Protein AF-A0A920PS55-F1 (afdb_monomer_lite)

Structure (mmCIF, N/CA/C/O backbone):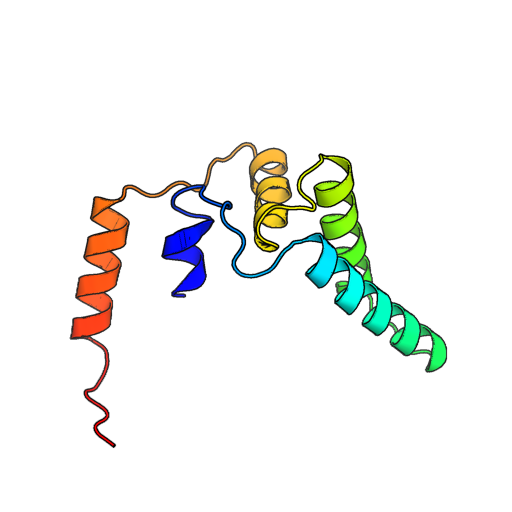
data_AF-A0A920PS55-F1
#
_entry.id   AF-A0A920PS55-F1
#
loop_
_atom_site.group_PDB
_atom_site.id
_atom_site.type_symbol
_atom_site.label_atom_id
_atom_site.label_alt_id
_atom_site.label_comp_id
_atom_site.label_asym_id
_atom_site.label_entity_id
_atom_site.label_seq_id
_atom_site.pdbx_PDB_ins_code
_atom_site.Cartn_x
_atom_site.Cartn_y
_atom_site.Cartn_z
_atom_site.occupancy
_atom_site.B_iso_or_equiv
_atom_site.auth_seq_id
_atom_site.auth_comp_id
_atom_site.auth_asym_id
_atom_site.auth_atom_id
_atom_site.pdbx_PDB_model_num
ATOM 1 N N . MET A 1 1 ? 3.412 -9.766 13.603 1.00 50.94 1 MET A N 1
ATOM 2 C CA . MET A 1 1 ? 2.302 -10.069 14.545 1.00 50.94 1 MET A CA 1
ATOM 3 C C . MET A 1 1 ? 1.841 -8.862 15.373 1.00 50.94 1 MET A C 1
ATOM 5 O O . MET A 1 1 ? 0.644 -8.654 15.451 1.00 50.94 1 MET A O 1
ATOM 9 N N . LYS A 1 2 ? 2.741 -8.063 15.981 1.00 59.03 2 LYS A N 1
ATOM 10 C CA . LYS A 1 2 ? 2.378 -6.909 16.844 1.00 59.03 2 LYS A CA 1
ATOM 11 C C . LYS A 1 2 ? 1.578 -5.814 16.115 1.00 59.03 2 LYS A C 1
ATOM 13 O O . LYS A 1 2 ? 0.661 -5.240 16.675 1.00 59.03 2 LYS A O 1
ATOM 18 N N . VAL A 1 3 ? 1.904 -5.613 14.846 1.00 62.94 3 VAL A N 1
ATOM 19 C CA . VAL A 1 3 ? 1.287 -4.637 13.942 1.00 62.94 3 VAL A CA 1
ATOM 20 C C . VAL A 1 3 ? -0.195 -4.922 13.648 1.00 62.94 3 VAL A C 1
ATOM 22 O O . VAL A 1 3 ? -1.022 -4.025 13.754 1.00 62.94 3 VAL A O 1
ATOM 25 N N . TRP A 1 4 ? -0.550 -6.173 13.341 1.00 61.81 4 TRP A N 1
ATOM 26 C CA . TRP A 1 4 ? -1.914 -6.565 12.952 1.00 61.81 4 TRP A CA 1
ATOM 27 C C . TRP A 1 4 ? -2.940 -6.354 14.072 1.00 61.81 4 TRP A C 1
ATOM 29 O O . TRP A 1 4 ? -4.048 -5.892 13.827 1.00 61.81 4 TRP A O 1
ATOM 39 N N . LEU A 1 5 ? -2.538 -6.651 15.311 1.00 67.44 5 LEU A N 1
ATOM 40 C CA . LEU A 1 5 ? -3.358 -6.484 16.517 1.00 67.44 5 LEU A CA 1
ATOM 41 C C . LEU A 1 5 ? -3.633 -5.020 16.868 1.00 67.44 5 LEU A C 1
ATOM 43 O O . LEU A 1 5 ? -4.601 -4.751 17.569 1.00 67.44 5 LEU A O 1
ATOM 47 N N . ASN A 1 6 ? -2.804 -4.093 16.387 1.00 71.81 6 ASN A N 1
ATOM 48 C CA . ASN A 1 6 ? -2.932 -2.670 16.692 1.00 71.81 6 ASN A CA 1
ATOM 49 C C . ASN A 1 6 ? -3.549 -1.853 15.549 1.00 71.81 6 ASN A C 1
ATOM 51 O O . ASN A 1 6 ? -3.985 -0.737 15.807 1.00 71.81 6 ASN A O 1
ATOM 55 N N . THR A 1 7 ? -3.590 -2.391 14.324 1.00 71.31 7 THR A N 1
ATOM 56 C CA . THR A 1 7 ? -4.058 -1.662 13.132 1.00 71.31 7 THR A CA 1
ATOM 57 C C . THR A 1 7 ? -5.266 -2.329 12.482 1.00 71.31 7 THR A C 1
ATOM 59 O O . THR A 1 7 ? -6.393 -1.939 12.769 1.00 71.31 7 THR A O 1
ATOM 62 N N . CYS A 1 8 ? -5.062 -3.372 11.672 1.00 72.81 8 CYS A N 1
ATOM 63 C CA . CYS A 1 8 ? -6.115 -3.981 10.853 1.00 72.81 8 CYS A CA 1
ATOM 64 C C . CYS A 1 8 ? -7.279 -4.553 11.679 1.00 72.81 8 CYS A C 1
ATOM 66 O O . CYS A 1 8 ? -8.435 -4.257 11.393 1.00 72.81 8 CYS A O 1
ATOM 68 N N . TYR A 1 9 ? -6.988 -5.315 12.740 1.00 78.00 9 TYR A N 1
ATOM 69 C CA . TYR A 1 9 ? -8.032 -5.912 13.581 1.00 78.00 9 TYR A CA 1
ATOM 70 C C . TYR A 1 9 ? -8.889 -4.891 14.345 1.00 78.00 9 TYR A C 1
ATOM 72 O O . TYR A 1 9 ? -10.106 -5.063 14.376 1.00 78.00 9 TYR A O 1
ATOM 80 N N . PRO A 1 10 ? -8.313 -3.835 14.948 1.00 80.44 10 PRO A N 1
ATOM 81 C CA . PRO A 1 10 ? -9.113 -2.754 15.519 1.00 80.44 10 PRO A CA 1
ATOM 82 C C . PRO A 1 10 ? -9.610 -1.731 14.480 1.00 80.44 10 PRO A C 1
ATOM 84 O O . PRO A 1 10 ? -10.301 -0.794 14.868 1.00 80.44 10 PRO A O 1
ATOM 87 N N . GLY A 1 11 ? -9.248 -1.854 13.195 1.00 79.38 11 GLY A N 1
ATOM 88 C CA . GLY A 1 11 ? -9.600 -0.897 12.137 1.00 79.38 11 GLY A CA 1
ATOM 89 C C . GLY A 1 11 ? -8.983 0.500 12.306 1.00 79.38 11 GLY A C 1
ATOM 90 O O . GLY A 1 11 ? -9.508 1.476 11.772 1.00 79.38 11 GLY A O 1
ATOM 91 N N . LYS A 1 12 ? -7.894 0.628 13.076 1.00 82.94 12 LYS A N 1
ATOM 92 C CA . LYS A 1 12 ? -7.261 1.916 13.407 1.00 82.94 12 LYS A CA 1
ATOM 93 C C . LYS A 1 12 ? -6.019 2.129 12.546 1.00 82.94 12 LYS A C 1
ATOM 95 O O . LYS A 1 12 ? -5.029 1.421 12.697 1.00 82.94 12 LYS A O 1
ATOM 100 N N . PHE A 1 13 ? -6.068 3.123 11.663 1.00 83.44 13 PHE A N 1
ATOM 101 C CA . PHE A 1 13 ? -4.953 3.486 10.774 1.00 83.44 13 PHE A CA 1
ATOM 102 C C . PHE A 1 13 ? -4.394 4.889 11.047 1.00 83.44 13 PHE A C 1
ATOM 104 O O . PHE A 1 13 ? -3.499 5.337 10.333 1.00 83.44 13 PHE A O 1
ATOM 111 N N . ASP A 1 14 ? -4.917 5.550 12.082 1.00 83.06 14 ASP A N 1
ATOM 112 C CA . ASP A 1 14 ? -4.521 6.875 12.540 1.00 83.06 14 ASP A CA 1
ATOM 113 C C . ASP A 1 14 ? -4.237 6.833 14.05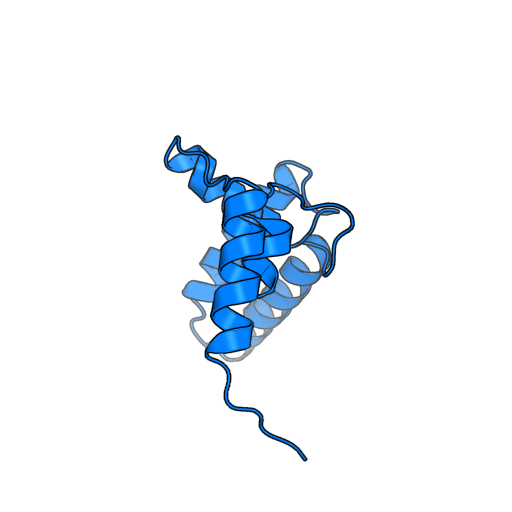7 1.00 83.06 14 ASP A C 1
ATOM 115 O O . ASP A 1 14 ? -5.043 6.267 14.808 1.00 83.06 14 ASP A O 1
ATOM 119 N N . PRO A 1 15 ? -3.127 7.428 14.538 1.00 83.44 15 PRO A N 1
ATOM 120 C CA . PRO A 1 15 ? -2.037 8.013 13.752 1.00 83.44 15 PRO A CA 1
ATOM 121 C C . PRO A 1 15 ? -1.235 6.941 12.980 1.00 83.44 15 PRO A C 1
ATOM 123 O O . PRO A 1 15 ? -1.180 5.790 13.419 1.00 83.44 15 PRO A O 1
ATOM 126 N N . PRO A 1 16 ? -0.603 7.293 11.847 1.00 85.69 16 PRO A N 1
ATOM 127 C CA . PRO A 1 16 ? 0.222 6.357 11.091 1.00 85.69 16 PRO A CA 1
ATOM 128 C C . PRO A 1 16 ? 1.533 6.041 11.824 1.00 85.69 16 PRO A C 1
ATOM 130 O O . PRO A 1 16 ? 2.257 6.958 12.211 1.00 85.69 16 PRO A O 1
ATOM 133 N N . ASP A 1 17 ? 1.899 4.757 11.929 1.00 85.12 17 ASP A N 1
ATOM 134 C CA . ASP A 1 17 ? 3.280 4.383 12.280 1.00 85.12 17 ASP A CA 1
ATOM 135 C C . ASP A 1 17 ? 4.201 4.650 11.082 1.00 85.12 17 ASP A C 1
ATOM 137 O O . ASP A 1 17 ? 5.347 5.074 11.228 1.00 85.12 17 ASP A O 1
ATOM 141 N N . PHE A 1 18 ? 3.692 4.373 9.877 1.00 87.75 18 PHE A N 1
ATOM 142 C CA . PHE A 1 18 ? 4.373 4.645 8.619 1.00 87.75 18 PHE A CA 1
ATOM 143 C C . PHE A 1 18 ? 3.356 5.009 7.540 1.00 87.75 18 PHE A C 1
ATOM 145 O O . PHE A 1 18 ? 2.526 4.179 7.167 1.00 87.75 18 PHE A O 1
ATOM 152 N N . ALA A 1 19 ? 3.403 6.247 7.047 1.00 93.50 19 ALA A N 1
ATOM 153 C CA . ALA A 1 19 ? 2.413 6.759 6.102 1.00 93.50 19 ALA A CA 1
ATOM 154 C C . ALA A 1 19 ? 2.448 6.007 4.761 1.00 93.50 19 ALA A C 1
ATOM 156 O O . ALA A 1 19 ? 3.520 5.728 4.216 1.00 93.50 19 ALA A O 1
ATOM 157 N N . LEU A 1 20 ? 1.273 5.740 4.186 1.00 93.25 20 LEU A N 1
ATOM 158 C CA . LEU A 1 20 ? 1.147 5.053 2.898 1.00 93.25 20 LEU A CA 1
ATOM 159 C C . LEU A 1 20 ? 1.890 5.781 1.766 1.00 93.25 20 LEU A C 1
ATOM 161 O O . LEU A 1 20 ? 2.518 5.130 0.933 1.00 93.25 20 LEU A O 1
ATOM 165 N N . ASN A 1 21 ? 1.885 7.116 1.760 1.00 94.69 21 ASN A N 1
ATOM 166 C CA . ASN A 1 21 ? 2.635 7.907 0.779 1.00 94.69 21 ASN A CA 1
ATOM 167 C C . ASN A 1 21 ? 4.145 7.620 0.805 1.00 94.69 21 ASN A C 1
ATOM 169 O O . ASN A 1 21 ? 4.776 7.564 -0.251 1.00 94.69 21 ASN A O 1
ATOM 173 N N . LEU A 1 22 ? 4.722 7.419 1.996 1.00 94.75 22 LEU A N 1
ATOM 174 C CA . LEU A 1 22 ? 6.139 7.078 2.143 1.00 94.75 22 LEU A CA 1
ATOM 175 C C . LEU A 1 22 ? 6.400 5.653 1.652 1.00 94.75 22 LEU A C 1
ATOM 177 O O . LEU A 1 22 ? 7.302 5.440 0.849 1.00 94.75 22 LEU A O 1
ATOM 181 N N . ALA A 1 23 ? 5.545 4.701 2.034 1.00 93.81 23 ALA A N 1
ATOM 182 C CA . ALA A 1 23 ? 5.654 3.323 1.562 1.00 93.81 23 ALA A CA 1
ATOM 183 C C . ALA A 1 23 ? 5.577 3.217 0.031 1.00 93.81 23 ALA A C 1
ATOM 185 O O . ALA A 1 23 ? 6.410 2.555 -0.585 1.00 93.81 23 ALA A O 1
ATOM 186 N N . ARG A 1 24 ? 4.619 3.913 -0.598 1.00 96.06 24 ARG A N 1
ATOM 187 C CA . ARG A 1 24 ? 4.484 3.941 -2.061 1.00 96.06 24 ARG A CA 1
ATOM 188 C C . ARG A 1 24 ? 5.743 4.497 -2.725 1.00 96.06 24 ARG A C 1
ATOM 190 O O . ARG A 1 24 ? 6.176 3.951 -3.734 1.00 96.06 24 ARG A O 1
ATOM 197 N N . LYS A 1 25 ? 6.326 5.564 -2.166 1.00 96.81 25 LYS A N 1
ATOM 198 C CA . LYS A 1 25 ? 7.556 6.182 -2.681 1.00 96.81 25 LYS A CA 1
ATOM 199 C C . LYS A 1 25 ? 8.720 5.188 -2.698 1.00 96.81 25 LYS A C 1
ATOM 201 O O . LYS A 1 25 ? 9.405 5.089 -3.711 1.00 96.81 25 LYS A O 1
ATOM 206 N N . ASP A 1 26 ? 8.924 4.446 -1.615 1.00 96.69 26 ASP A N 1
ATOM 207 C CA . ASP A 1 26 ? 10.037 3.495 -1.521 1.00 96.69 26 ASP A CA 1
ATOM 208 C C . ASP A 1 26 ? 9.868 2.324 -2.502 1.00 96.69 26 ASP A C 1
ATOM 210 O O . ASP A 1 26 ? 10.833 1.885 -3.130 1.00 96.69 26 ASP A O 1
ATOM 214 N N . VAL A 1 27 ? 8.631 1.854 -2.701 1.00 95.56 27 VAL A N 1
ATOM 215 C CA . VAL A 1 27 ? 8.326 0.811 -3.695 1.00 95.56 27 VAL A CA 1
ATOM 216 C C . VAL A 1 27 ? 8.528 1.320 -5.123 1.00 95.56 27 VAL A C 1
ATOM 218 O O . VAL A 1 27 ? 9.086 0.602 -5.950 1.00 95.56 27 VAL A O 1
ATOM 221 N N . ASP A 1 28 ? 8.114 2.551 -5.420 1.00 97.00 28 ASP A N 1
ATOM 222 C CA . ASP A 1 28 ? 8.313 3.189 -6.727 1.00 97.00 28 ASP A CA 1
ATOM 223 C C . ASP A 1 28 ? 9.805 3.352 -7.056 1.00 97.00 28 ASP A C 1
ATOM 225 O O . ASP A 1 28 ? 10.246 3.040 -8.166 1.00 97.00 28 ASP A O 1
ATOM 229 N N . LEU A 1 29 ? 10.604 3.748 -6.059 1.00 97.56 29 LEU A N 1
ATOM 230 C CA . LEU A 1 29 ? 12.059 3.811 -6.173 1.00 97.56 29 LEU A CA 1
ATOM 231 C C . LEU A 1 29 ? 12.653 2.426 -6.453 1.00 97.56 29 LEU A C 1
ATOM 233 O O . LEU A 1 29 ? 13.439 2.279 -7.387 1.00 97.56 29 LEU A O 1
ATOM 237 N N . ALA A 1 30 ? 12.245 1.402 -5.698 1.00 96.56 30 ALA A N 1
ATOM 238 C CA . ALA A 1 30 ? 12.712 0.039 -5.921 1.00 96.56 30 ALA A CA 1
ATOM 239 C C . ALA A 1 30 ? 12.368 -0.443 -7.340 1.00 96.56 30 ALA A C 1
ATOM 241 O O . ALA A 1 30 ? 13.243 -0.943 -8.043 1.00 96.56 30 ALA A O 1
ATOM 242 N N . VAL A 1 31 ? 11.115 -0.264 -7.785 1.00 96.81 31 VAL A N 1
ATOM 243 C CA . VAL A 1 31 ? 10.649 -0.617 -9.142 1.00 96.81 31 VAL A CA 1
ATOM 244 C C . VAL A 1 31 ? 11.455 0.098 -10.219 1.00 96.81 31 VAL A C 1
ATOM 246 O O . VAL A 1 31 ? 11.810 -0.530 -11.216 1.00 96.81 31 VAL A O 1
ATOM 249 N N . SER A 1 32 ? 11.778 1.372 -10.009 1.00 97.00 32 SER A N 1
ATOM 250 C CA . SER A 1 32 ? 12.583 2.162 -10.942 1.00 97.00 32 SER A CA 1
ATOM 251 C C . SER A 1 32 ? 14.003 1.611 -11.075 1.00 97.00 32 SER A C 1
ATOM 253 O O . SER A 1 32 ? 14.451 1.383 -12.195 1.00 97.00 32 SER A O 1
ATOM 255 N N . VAL A 1 33 ? 14.662 1.288 -9.956 1.00 97.56 33 VAL A N 1
ATOM 256 C CA . VAL A 1 33 ? 15.982 0.632 -9.968 1.00 97.56 33 VAL A CA 1
ATOM 257 C C . VAL A 1 33 ? 15.897 -0.738 -10.646 1.00 97.56 33 VAL A C 1
ATOM 259 O O . VAL A 1 33 ? 16.735 -1.075 -11.469 1.00 97.56 33 VAL A O 1
ATOM 262 N N . GLY A 1 34 ? 14.849 -1.523 -10.387 1.00 96.38 34 GLY A N 1
ATOM 263 C CA . GLY A 1 34 ? 14.654 -2.806 -11.069 1.00 96.38 34 GLY A CA 1
ATOM 264 C C . GLY A 1 34 ? 14.598 -2.677 -12.596 1.00 96.38 34 GLY A C 1
ATOM 265 O O . GLY A 1 34 ? 15.162 -3.514 -13.293 1.00 96.38 34 GLY A O 1
ATOM 266 N N . ARG A 1 35 ? 13.972 -1.614 -13.121 1.00 96.25 35 ARG A N 1
ATOM 267 C CA . ARG A 1 35 ? 13.927 -1.335 -14.568 1.00 96.25 35 ARG A CA 1
ATOM 268 C C . ARG A 1 35 ? 15.287 -0.940 -15.136 1.00 96.25 35 ARG A C 1
ATOM 270 O O . ARG A 1 35 ? 15.583 -1.328 -16.255 1.00 96.25 35 ARG A O 1
ATOM 277 N N . GLU A 1 36 ? 16.097 -0.198 -14.383 1.00 97.75 36 GLU A N 1
ATOM 278 C CA . GLU A 1 36 ? 17.445 0.211 -14.806 1.00 97.75 36 GLU A CA 1
ATOM 279 C C . GLU A 1 36 ? 18.380 -0.989 -15.026 1.00 97.75 36 GLU A C 1
ATOM 281 O O . GLU A 1 36 ? 19.232 -0.954 -15.907 1.00 97.75 36 GLU A O 1
ATOM 286 N N . TYR A 1 37 ? 18.186 -2.066 -14.262 1.00 97.31 37 TYR A N 1
ATOM 287 C CA . TYR A 1 37 ? 18.999 -3.285 -14.328 1.00 97.31 37 TYR A CA 1
ATOM 288 C C . TYR A 1 37 ? 18.288 -4.463 -15.020 1.00 97.31 37 TYR A C 1
ATOM 290 O O . TYR A 1 37 ? 18.681 -5.612 -14.819 1.00 97.31 37 TYR A O 1
ATOM 298 N N . ASP A 1 38 ? 17.219 -4.208 -15.787 1.00 96.56 38 ASP A N 1
ATOM 299 C CA . ASP A 1 38 ? 16.426 -5.234 -16.490 1.00 96.56 38 ASP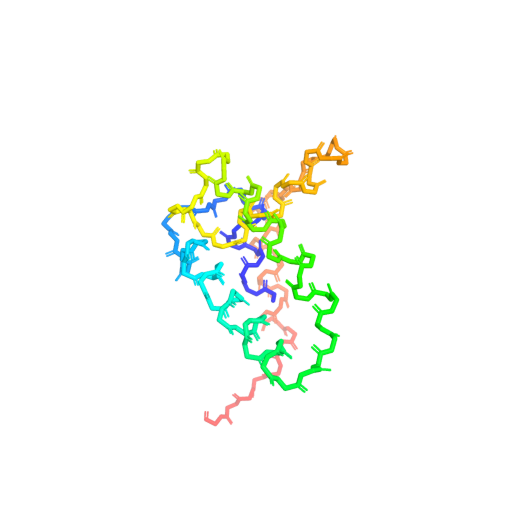 A CA 1
ATOM 300 C C . ASP A 1 38 ? 15.911 -6.378 -15.581 1.00 96.56 38 ASP A C 1
ATOM 302 O O . ASP A 1 38 ? 15.689 -7.514 -16.013 1.00 96.56 38 ASP A O 1
ATOM 306 N N . VAL A 1 39 ? 15.675 -6.092 -14.295 1.00 97.44 39 VAL A N 1
ATOM 307 C CA . VAL A 1 39 ? 15.170 -7.0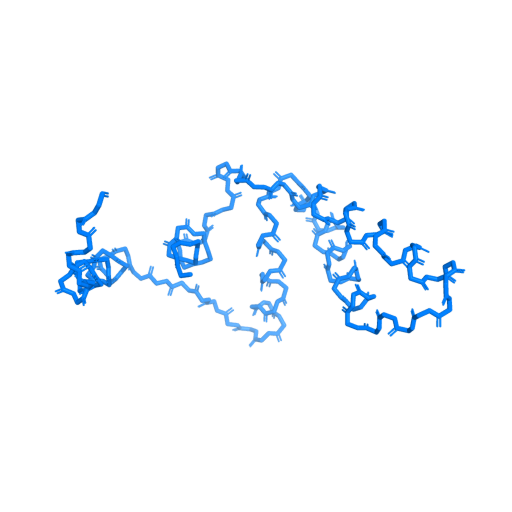60 -13.311 1.00 97.44 39 VAL A CA 1
ATOM 308 C C . VAL A 1 39 ? 13.633 -7.048 -13.289 1.00 97.44 39 VAL A C 1
ATOM 310 O O . VAL A 1 39 ? 13.011 -6.055 -12.892 1.00 97.44 39 VAL A O 1
ATOM 313 N N . PRO A 1 40 ? 12.958 -8.164 -13.628 1.00 95.00 40 PRO A N 1
ATOM 314 C CA . PRO A 1 40 ? 11.499 -8.210 -13.697 1.00 95.00 40 PRO A CA 1
ATOM 315 C C . PRO A 1 40 ? 10.847 -8.271 -12.304 1.00 95.00 40 PRO A C 1
ATOM 317 O O . PRO A 1 40 ? 10.597 -9.340 -11.744 1.00 95.00 40 PRO A O 1
ATOM 320 N N . MET A 1 41 ? 10.473 -7.112 -11.761 1.00 96.94 41 MET A N 1
ATOM 321 C CA . MET A 1 41 ? 9.880 -6.983 -10.421 1.00 96.94 41 MET A CA 1
ATOM 322 C C . MET A 1 41 ? 8.348 -7.116 -10.395 1.00 96.94 41 MET A C 1
ATOM 324 O O . MET A 1 41 ? 7.632 -6.216 -9.951 1.00 96.94 41 MET A O 1
ATOM 328 N N . ARG A 1 42 ? 7.811 -8.237 -10.890 1.00 96.31 42 ARG A N 1
ATOM 329 C CA . ARG A 1 42 ? 6.354 -8.441 -11.073 1.00 96.31 42 ARG A CA 1
ATOM 330 C C . ARG A 1 42 ? 5.523 -8.166 -9.811 1.00 96.31 42 ARG A C 1
ATOM 332 O O . ARG A 1 42 ? 4.549 -7.422 -9.875 1.00 96.31 42 ARG A O 1
ATOM 339 N N . LEU A 1 43 ? 5.931 -8.712 -8.664 1.00 96.94 43 LEU A N 1
ATOM 340 C CA . LEU A 1 43 ? 5.209 -8.527 -7.398 1.00 96.94 43 LEU A CA 1
ATOM 341 C C . LEU A 1 43 ? 5.280 -7.085 -6.882 1.00 96.94 43 LEU A C 1
ATOM 343 O O . LEU A 1 43 ? 4.283 -6.571 -6.387 1.00 96.94 43 LEU A O 1
ATOM 347 N N . ALA A 1 44 ? 6.423 -6.411 -7.039 1.00 95.31 44 ALA A N 1
ATOM 348 C CA . ALA A 1 44 ? 6.565 -5.018 -6.620 1.00 95.31 44 ALA A CA 1
ATOM 349 C C . ALA A 1 44 ? 5.705 -4.078 -7.477 1.00 95.31 44 ALA A C 1
ATOM 351 O O . ALA A 1 44 ? 5.098 -3.157 -6.945 1.00 95.31 44 ALA A O 1
ATOM 352 N N . ASN A 1 45 ? 5.584 -4.345 -8.784 1.00 96.19 45 ASN A N 1
ATOM 353 C CA . ASN A 1 45 ? 4.678 -3.589 -9.652 1.00 96.19 45 ASN A CA 1
ATOM 354 C C . ASN A 1 45 ? 3.206 -3.786 -9.245 1.00 96.19 45 ASN A C 1
ATOM 356 O O . ASN A 1 45 ? 2.458 -2.813 -9.203 1.00 96.19 45 ASN A O 1
ATOM 360 N N . LEU A 1 46 ? 2.791 -5.012 -8.894 1.00 96.44 46 LEU A N 1
ATOM 361 C CA . LEU A 1 46 ? 1.442 -5.265 -8.367 1.00 96.44 46 LEU A CA 1
ATOM 362 C C . LEU A 1 46 ? 1.204 -4.513 -7.052 1.00 96.44 46 LEU A C 1
ATOM 364 O O . LEU A 1 46 ? 0.200 -3.820 -6.917 1.00 96.44 46 LEU A O 1
ATOM 368 N N . ALA A 1 47 ? 2.155 -4.578 -6.117 1.00 95.00 47 ALA A N 1
ATOM 369 C CA . ALA A 1 47 ? 2.076 -3.834 -4.863 1.00 95.00 47 ALA A CA 1
ATOM 370 C C . ALA A 1 47 ? 1.998 -2.313 -5.092 1.00 95.00 47 ALA A C 1
ATOM 372 O O . ALA A 1 47 ? 1.205 -1.637 -4.442 1.00 95.00 47 ALA A O 1
ATOM 373 N N . LEU A 1 48 ? 2.768 -1.775 -6.043 1.00 95.44 48 LEU A N 1
ATOM 374 C CA . LEU A 1 48 ? 2.739 -0.358 -6.402 1.00 95.44 48 LEU A CA 1
ATOM 375 C C . LEU A 1 48 ? 1.364 0.073 -6.930 1.00 95.44 48 LEU A C 1
ATOM 377 O O . LEU A 1 48 ? 0.889 1.155 -6.580 1.00 95.44 48 LEU A O 1
ATOM 381 N N . MET A 1 49 ? 0.710 -0.765 -7.739 1.00 96.19 49 MET A N 1
ATOM 382 C CA . MET A 1 49 ? -0.649 -0.503 -8.224 1.00 96.19 49 MET A CA 1
ATOM 383 C C . MET A 1 49 ? -1.666 -0.493 -7.076 1.00 96.19 49 MET A C 1
ATOM 385 O O . MET A 1 49 ? -2.435 0.459 -6.969 1.00 96.19 49 MET A O 1
ATOM 389 N N . GLU A 1 50 ? -1.612 -1.470 -6.167 1.00 95.94 50 GLU A N 1
ATOM 390 C CA . GLU A 1 50 ? -2.494 -1.525 -4.988 1.00 95.94 50 GLU A CA 1
ATOM 391 C C . GLU A 1 50 ? -2.307 -0.303 -4.073 1.00 95.94 50 GLU A C 1
ATOM 393 O O . GLU A 1 50 ? -3.273 0.340 -3.664 1.00 95.94 50 GLU A O 1
ATOM 398 N N . MET A 1 51 ? -1.058 0.084 -3.793 1.00 95.62 51 MET A N 1
ATOM 399 C CA . MET A 1 51 ? -0.765 1.283 -2.998 1.00 95.62 51 MET A CA 1
ATOM 400 C C . MET A 1 51 ? -1.274 2.558 -3.678 1.00 95.62 51 MET A C 1
ATOM 402 O O . MET A 1 51 ? -1.751 3.472 -3.008 1.00 95.62 51 MET A O 1
ATOM 406 N N . THR A 1 52 ? -1.191 2.620 -5.008 1.00 96.12 52 THR A N 1
ATOM 407 C CA . THR A 1 52 ? -1.685 3.761 -5.788 1.00 96.12 52 THR A CA 1
ATOM 408 C C . THR A 1 52 ? -3.210 3.839 -5.753 1.00 96.12 52 THR A C 1
ATOM 410 O O . THR A 1 52 ? -3.747 4.927 -5.568 1.00 96.12 52 THR A O 1
ATOM 413 N N . GLU A 1 53 ? -3.919 2.712 -5.842 1.00 96.31 53 GLU A N 1
ATOM 414 C CA . GLU A 1 53 ? -5.377 2.683 -5.676 1.00 96.31 53 GLU A CA 1
ATOM 415 C C . GLU A 1 53 ? -5.795 3.183 -4.285 1.00 96.31 53 GLU A C 1
ATOM 417 O O . GLU A 1 53 ? -6.681 4.031 -4.167 1.00 96.31 53 GLU A O 1
ATOM 422 N N . ALA A 1 54 ? -5.117 2.723 -3.231 1.00 94.88 54 ALA A N 1
ATOM 423 C CA . ALA A 1 54 ? -5.368 3.182 -1.868 1.00 94.88 54 ALA A CA 1
ATOM 424 C C . ALA A 1 54 ? -5.117 4.697 -1.700 1.00 94.88 54 ALA A C 1
ATOM 426 O O . ALA A 1 54 ? -5.902 5.392 -1.052 1.00 94.88 54 ALA A O 1
ATOM 427 N N . ILE A 1 55 ? -4.067 5.245 -2.322 1.00 95.44 55 ILE A N 1
ATOM 428 C CA . ILE A 1 55 ? -3.803 6.695 -2.323 1.00 95.44 55 ILE A CA 1
ATOM 429 C C . ILE A 1 55 ? -4.887 7.463 -3.084 1.00 95.44 55 ILE A C 1
ATOM 431 O O . ILE A 1 55 ? -5.349 8.490 -2.587 1.00 95.44 55 ILE A O 1
ATOM 435 N N . ASN A 1 56 ? -5.340 6.957 -4.234 1.00 96.31 56 ASN A N 1
ATOM 436 C CA . ASN A 1 56 ? -6.404 7.579 -5.029 1.00 96.31 56 ASN A CA 1
ATOM 437 C C . ASN A 1 56 ? -7.740 7.655 -4.270 1.00 96.31 56 ASN A C 1
ATOM 439 O O . ASN A 1 56 ? -8.543 8.548 -4.521 1.00 96.31 56 ASN A O 1
ATOM 443 N N . ARG A 1 57 ? -7.956 6.764 -3.296 1.00 93.62 57 ARG A N 1
ATOM 444 C CA . ARG A 1 57 ? -9.098 6.792 -2.364 1.00 93.62 57 ARG A CA 1
ATOM 445 C C . ARG A 1 57 ? -8.910 7.758 -1.185 1.00 93.62 57 ARG A C 1
ATOM 447 O O . ARG A 1 57 ? -9.733 7.794 -0.274 1.00 93.62 57 ARG A O 1
ATOM 454 N N . GLY A 1 58 ? -7.825 8.532 -1.178 1.00 93.94 58 GLY A N 1
ATOM 455 C CA . GLY A 1 58 ? -7.512 9.514 -0.141 1.00 93.94 58 GLY A CA 1
ATOM 456 C C . GLY A 1 58 ? -6.826 8.932 1.098 1.00 93.94 58 GLY A C 1
ATOM 457 O O . GLY A 1 58 ? -6.723 9.620 2.111 1.00 93.94 58 GLY A O 1
ATOM 458 N N . TRP A 1 59 ? -6.333 7.689 1.060 1.00 94.31 59 TRP A N 1
ATOM 459 C CA . TRP A 1 59 ? -5.721 7.046 2.234 1.00 94.31 59 TRP A CA 1
ATOM 460 C C . TRP A 1 59 ? -4.217 7.307 2.386 1.00 94.31 59 TRP A C 1
ATOM 462 O O . TRP A 1 59 ? -3.582 6.737 3.268 1.00 94.31 59 TRP A O 1
ATOM 472 N N . GLY A 1 60 ? -3.626 8.181 1.567 1.00 91.69 60 GLY A N 1
ATOM 473 C CA . GLY A 1 60 ? -2.174 8.404 1.540 1.00 91.69 60 GLY A CA 1
ATOM 474 C C . GLY A 1 60 ? -1.552 8.870 2.864 1.00 91.69 60 GLY A C 1
ATOM 475 O O . GLY A 1 60 ? -0.392 8.556 3.139 1.00 91.69 60 GLY A O 1
ATOM 476 N N . GLY A 1 61 ? -2.316 9.596 3.689 1.00 92.50 61 GLY A N 1
ATOM 477 C CA . GLY A 1 61 ? -1.883 10.063 5.012 1.00 92.50 61 GLY A CA 1
ATOM 478 C C . GLY A 1 61 ? -2.059 9.046 6.144 1.00 92.50 61 GLY A C 1
ATOM 479 O O . GLY A 1 61 ? -1.511 9.255 7.222 1.00 92.50 61 GLY A O 1
ATOM 480 N N . ARG A 1 62 ? -2.797 7.957 5.904 1.00 91.81 62 ARG A N 1
ATOM 481 C CA . ARG A 1 62 ? -3.027 6.893 6.887 1.00 91.81 62 ARG A CA 1
ATOM 482 C C . ARG A 1 62 ? -1.852 5.927 6.916 1.00 91.81 62 ARG A C 1
ATOM 484 O O . ARG A 1 62 ? -0.964 5.963 6.057 1.00 91.81 62 ARG A O 1
ATOM 491 N N . ASP A 1 63 ? -1.856 5.035 7.899 1.00 91.94 63 ASP A N 1
ATOM 492 C CA . ASP A 1 63 ? -0.869 3.968 7.974 1.00 91.94 63 ASP A CA 1
ATOM 493 C C . ASP A 1 63 ? -0.854 3.127 6.687 1.00 91.94 63 ASP A C 1
ATOM 495 O O . ASP A 1 63 ? -1.901 2.783 6.143 1.00 91.94 63 ASP A O 1
ATOM 499 N N . SER A 1 64 ? 0.335 2.757 6.214 1.00 88.88 64 SER A N 1
ATOM 500 C CA . SER A 1 64 ? 0.563 1.992 4.978 1.00 88.88 64 SER A CA 1
ATOM 501 C C . SER A 1 64 ? -0.283 0.719 4.850 1.00 88.88 64 SER A C 1
ATOM 503 O O . SER A 1 64 ? -0.604 0.286 3.743 1.00 88.88 64 SER A O 1
ATOM 505 N N . ARG A 1 65 ? -0.703 0.132 5.973 1.00 87.62 65 ARG A N 1
ATOM 506 C CA . ARG A 1 65 ? -1.516 -1.093 6.021 1.00 87.62 65 ARG A CA 1
ATOM 507 C C . ARG A 1 65 ? -2.974 -0.861 5.648 1.00 87.62 65 ARG A C 1
ATOM 509 O O . ARG A 1 65 ? -3.681 -1.831 5.399 1.00 87.62 65 ARG A O 1
ATOM 516 N N . VAL A 1 66 ? -3.407 0.394 5.532 1.00 89.06 66 VAL A N 1
ATOM 517 C CA . VAL A 1 66 ? -4.735 0.762 5.027 1.00 89.06 66 VAL A CA 1
ATOM 518 C C . VAL A 1 66 ? -5.003 0.187 3.631 1.00 89.06 66 VAL A C 1
ATOM 520 O O . VAL A 1 66 ? -6.148 -0.088 3.296 1.00 89.06 66 VAL A O 1
ATOM 523 N N . ALA A 1 67 ? -3.958 -0.097 2.842 1.00 88.31 67 ALA A N 1
ATOM 524 C CA . ALA A 1 67 ? -4.091 -0.779 1.554 1.00 88.31 67 ALA A CA 1
ATOM 525 C C . ALA A 1 67 ? -4.743 -2.175 1.665 1.00 88.31 67 ALA A C 1
ATOM 527 O O . ALA A 1 67 ? -5.319 -2.657 0.696 1.00 88.31 67 ALA A O 1
ATOM 528 N N . MET A 1 68 ? -4.723 -2.816 2.841 1.00 87.38 68 MET A N 1
ATOM 529 C CA . MET A 1 68 ? -5.417 -4.091 3.071 1.00 87.38 68 MET A CA 1
ATOM 530 C C . MET A 1 68 ? -6.941 -3.960 3.021 1.00 87.38 68 MET A C 1
ATOM 532 O O . MET A 1 68 ? -7.610 -4.933 2.677 1.00 87.38 68 MET A O 1
ATOM 536 N N . LEU A 1 69 ? -7.488 -2.767 3.286 1.00 90.06 69 LEU A N 1
ATOM 537 C CA . LEU A 1 69 ? -8.924 -2.514 3.155 1.00 90.06 69 LEU A CA 1
ATOM 538 C C . LEU A 1 69 ? -9.414 -2.737 1.719 1.00 90.06 69 LEU A C 1
ATOM 540 O O . LEU A 1 69 ? -10.551 -3.148 1.532 1.00 90.06 69 LEU A O 1
ATOM 544 N N . LEU A 1 70 ? -8.553 -2.564 0.707 1.00 92.44 70 LEU A N 1
ATOM 545 C CA . LEU A 1 70 ? -8.903 -2.889 -0.680 1.00 92.44 70 LEU A CA 1
ATOM 546 C C . LEU A 1 70 ? -9.314 -4.357 -0.829 1.00 92.44 70 LEU A C 1
ATOM 548 O O . LEU A 1 70 ? -10.237 -4.674 -1.571 1.00 92.44 70 LEU A O 1
ATOM 552 N N . GLN A 1 71 ? -8.633 -5.260 -0.122 1.00 92.00 71 GLN A N 1
ATOM 553 C CA . GLN A 1 71 ? -8.929 -6.689 -0.182 1.00 92.00 71 GLN A CA 1
ATOM 554 C C . GLN A 1 71 ? -10.183 -7.033 0.626 1.00 92.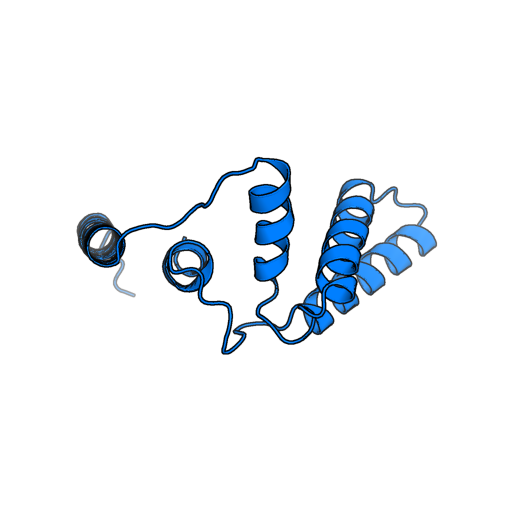00 71 GLN A C 1
ATOM 556 O O . GLN A 1 71 ? -10.970 -7.860 0.180 1.00 92.00 71 GLN A O 1
ATOM 561 N N . GLU A 1 72 ? -10.403 -6.365 1.761 1.00 90.75 72 GLU A N 1
ATOM 562 C CA . GLU A 1 72 ? -11.652 -6.462 2.532 1.00 90.75 72 GLU A CA 1
ATOM 563 C C . GLU A 1 72 ? -12.864 -6.063 1.679 1.00 90.75 72 GLU A C 1
ATOM 565 O O . GLU A 1 72 ? -13.820 -6.828 1.557 1.00 90.75 72 GLU A O 1
ATOM 570 N N . GLU A 1 73 ? -12.786 -4.918 0.996 1.00 91.25 73 GLU A N 1
ATOM 571 C CA . GLU A 1 73 ? -13.844 -4.441 0.105 1.00 91.25 73 GLU A CA 1
ATOM 572 C C . GLU A 1 73 ? -14.093 -5.386 -1.073 1.00 91.25 73 GLU A C 1
ATOM 574 O O . GLU A 1 73 ? -15.240 -5.712 -1.371 1.00 91.25 73 GLU A O 1
ATOM 579 N N . ARG A 1 74 ? -13.027 -5.858 -1.734 1.00 93.19 74 ARG A N 1
ATOM 580 C CA . ARG A 1 74 ? -13.135 -6.789 -2.872 1.00 93.19 74 ARG A CA 1
ATOM 581 C C . ARG A 1 74 ? -13.721 -8.139 -2.461 1.00 93.19 74 ARG A C 1
ATOM 583 O O . ARG A 1 74 ? -14.420 -8.761 -3.255 1.00 93.19 74 ARG A O 1
ATOM 590 N N . ALA A 1 75 ? -13.437 -8.591 -1.242 1.00 92.06 75 ALA A N 1
ATOM 591 C CA . ALA A 1 75 ? -13.983 -9.827 -0.692 1.00 92.06 75 ALA A CA 1
ATOM 592 C C . ALA A 1 75 ? -15.367 -9.643 -0.043 1.00 92.06 75 ALA A C 1
ATOM 594 O O . ALA A 1 75 ? -16.018 -10.638 0.271 1.00 92.06 75 ALA A O 1
ATOM 595 N N . GLY A 1 76 ? -15.827 -8.403 0.160 1.00 90.88 76 GLY A N 1
ATOM 596 C CA . GLY A 1 76 ? -17.081 -8.111 0.855 1.00 90.88 76 GLY A CA 1
ATOM 597 C C . GLY A 1 76 ? -17.071 -8.541 2.325 1.00 90.88 76 GLY A C 1
ATOM 598 O O . GLY A 1 76 ? -18.120 -8.874 2.873 1.00 90.88 76 GLY A O 1
ATOM 599 N N . VAL A 1 77 ? -15.894 -8.579 2.955 1.00 90.38 77 VAL A N 1
ATOM 600 C CA . VAL A 1 77 ? -15.718 -8.999 4.353 1.00 90.38 77 VAL A CA 1
ATOM 601 C C . VAL A 1 77 ? -15.064 -7.894 5.160 1.00 90.38 77 VAL A C 1
ATOM 603 O O . VAL A 1 77 ? -14.269 -7.124 4.636 1.00 90.38 77 VAL A O 1
ATOM 606 N N . GLU A 1 78 ? -15.336 -7.860 6.461 1.00 86.31 78 GLU A N 1
ATOM 607 C CA . GLU A 1 78 ? -14.661 -6.955 7.384 1.00 86.31 78 GLU A CA 1
ATOM 608 C C . GLU A 1 78 ? -13.854 -7.766 8.400 1.00 86.31 78 GLU A C 1
ATOM 610 O O . GLU A 1 78 ? -14.407 -8.551 9.173 1.00 86.31 78 GLU A O 1
ATOM 615 N N . VAL A 1 79 ? -12.530 -7.598 8.408 1.00 81.19 79 VAL A N 1
ATOM 616 C CA . VAL A 1 79 ? -11.649 -8.337 9.320 1.00 81.19 79 VAL A CA 1
ATOM 617 C C . VAL A 1 79 ? -11.445 -7.497 10.578 1.00 81.19 79 VAL A C 1
ATOM 619 O O . VAL A 1 79 ? -10.400 -6.880 10.791 1.00 81.19 79 VAL A O 1
ATOM 622 N N . ARG A 1 80 ? -12.477 -7.447 11.426 1.00 86.44 80 ARG A N 1
ATOM 623 C CA . ARG A 1 80 ? -12.395 -6.843 12.764 1.00 86.44 80 ARG A CA 1
ATOM 624 C C . ARG A 1 80 ? -12.326 -7.916 13.833 1.00 86.44 80 ARG A C 1
ATOM 626 O O . ARG A 1 80 ? -12.951 -8.966 13.715 1.00 86.44 80 ARG A O 1
ATOM 633 N N . ALA A 1 81 ? -11.562 -7.648 14.886 1.00 81.31 81 ALA A N 1
ATOM 634 C CA . ALA A 1 81 ? -11.517 -8.512 16.059 1.00 81.31 81 ALA A CA 1
ATOM 635 C C . ALA A 1 81 ? -11.898 -7.729 17.312 1.00 81.31 81 ALA A C 1
ATOM 637 O O . ALA A 1 81 ? -11.536 -6.563 17.466 1.00 81.31 81 ALA A O 1
ATOM 638 N N . ASP A 1 82 ? -12.598 -8.403 18.221 1.00 79.19 82 ASP A N 1
ATOM 639 C CA . ASP A 1 82 ? -12.979 -7.829 19.503 1.00 79.19 82 ASP A CA 1
ATOM 640 C C . ASP A 1 82 ? -11.742 -7.471 20.349 1.00 79.19 82 ASP A C 1
ATOM 642 O O . ASP A 1 82 ? -10.760 -8.223 20.413 1.00 79.19 82 ASP A O 1
ATOM 646 N N . GLU A 1 83 ? -11.784 -6.324 21.034 1.00 75.69 83 GLU A N 1
ATOM 647 C CA . GLU A 1 83 ? -10.653 -5.845 21.834 1.00 75.69 83 GLU A CA 1
ATOM 648 C C . GLU A 1 83 ? -10.265 -6.824 22.951 1.00 75.69 83 GLU A C 1
ATOM 650 O O . GLU A 1 83 ? -9.086 -6.916 23.314 1.00 75.69 83 GLU A O 1
ATOM 655 N N . THR A 1 84 ? -11.223 -7.570 23.507 1.00 77.12 84 THR A N 1
ATOM 656 C CA . THR A 1 84 ? -10.939 -8.577 24.533 1.00 77.12 84 THR A CA 1
ATOM 657 C C . THR A 1 84 ? -10.215 -9.777 23.930 1.00 77.12 84 THR A C 1
ATOM 659 O O . THR A 1 84 ? -9.218 -10.222 24.502 1.00 77.12 84 THR A O 1
ATOM 662 N N . ALA A 1 85 ? -10.607 -10.225 22.733 1.00 77.81 85 ALA A N 1
ATOM 663 C CA . ALA A 1 85 ? -9.912 -11.282 22.000 1.00 77.81 85 ALA A CA 1
ATOM 664 C C . ALA A 1 85 ? -8.472 -10.865 21.645 1.00 77.81 85 ALA A C 1
ATOM 666 O O . ALA A 1 85 ? -7.521 -11.631 21.843 1.00 77.81 85 ALA A O 1
ATOM 667 N N . ILE A 1 86 ? -8.276 -9.607 21.232 1.00 78.06 86 ILE A N 1
ATOM 668 C CA . ILE A 1 86 ? -6.947 -9.027 20.993 1.00 78.06 86 ILE A CA 1
ATOM 669 C C . ILE A 1 86 ? -6.107 -9.056 22.283 1.00 78.06 86 ILE A C 1
ATOM 671 O O . ILE A 1 86 ? -4.975 -9.551 22.269 1.00 78.06 86 ILE A O 1
ATOM 675 N N . LYS A 1 87 ? -6.647 -8.598 23.423 1.00 76.12 87 LYS A N 1
ATOM 676 C CA . LYS A 1 87 ? -5.954 -8.595 24.732 1.00 76.12 87 LYS A CA 1
ATOM 677 C C . LYS A 1 87 ? -5.636 -10.006 25.249 1.00 76.12 87 LYS A C 1
ATOM 679 O O . LYS A 1 87 ? -4.569 -10.231 25.835 1.00 76.12 87 LYS A O 1
ATOM 684 N N . GLN A 1 88 ? -6.513 -10.977 25.008 1.00 77.81 88 GLN A N 1
ATOM 685 C CA . GLN A 1 88 ? -6.270 -12.377 25.357 1.00 77.81 88 GLN A CA 1
ATOM 686 C C . GLN A 1 88 ? -5.131 -12.971 24.523 1.00 77.81 88 GLN A C 1
ATOM 688 O O . GLN A 1 88 ? -4.241 -13.616 25.084 1.00 77.81 88 GLN A O 1
ATOM 693 N N . SER A 1 89 ? -5.077 -12.670 23.219 1.00 72.00 89 SER A N 1
ATOM 694 C CA . SER A 1 89 ? -3.972 -13.108 22.353 1.00 72.00 89 SER A CA 1
ATOM 695 C C . SER A 1 89 ? -2.609 -12.576 22.830 1.00 72.00 89 SER A C 1
ATOM 697 O O . SER A 1 89 ? -1.610 -13.303 22.829 1.00 72.00 89 SER A O 1
ATOM 699 N N . TRP A 1 90 ? -2.573 -11.334 23.330 1.00 67.88 90 TRP A N 1
ATOM 700 C CA . TRP A 1 90 ? -1.390 -10.722 23.940 1.00 67.88 90 TRP A CA 1
ATOM 701 C C . TRP A 1 90 ? -0.919 -11.470 25.188 1.00 67.88 90 TRP A C 1
ATOM 703 O O . TRP A 1 90 ? 0.277 -11.741 25.341 1.00 67.88 90 TRP A O 1
ATOM 713 N N . THR A 1 91 ? -1.860 -11.811 26.067 1.00 70.50 91 THR A N 1
ATOM 714 C CA . THR A 1 91 ? -1.590 -12.530 27.318 1.00 70.50 91 THR A CA 1
ATOM 715 C C . THR A 1 91 ? -1.071 -13.940 27.043 1.00 70.50 91 THR A C 1
ATOM 717 O O . THR A 1 91 ? -0.077 -14.360 27.639 1.00 70.50 91 THR A O 1
ATOM 720 N N . LEU A 1 92 ? -1.680 -14.644 26.084 1.00 67.31 92 LEU A N 1
ATOM 721 C CA . LEU A 1 92 ? -1.258 -15.981 25.673 1.00 67.31 92 LEU A CA 1
ATOM 722 C C . LEU A 1 92 ? 0.162 -15.963 25.087 1.00 67.31 92 LEU A C 1
ATOM 724 O O . LEU A 1 92 ? 1.011 -16.764 25.473 1.00 67.31 92 LEU A O 1
ATOM 728 N N . LYS A 1 93 ? 0.465 -14.990 24.217 1.00 62.62 93 LYS A N 1
ATOM 729 C CA . LYS A 1 93 ? 1.787 -14.878 23.590 1.00 62.62 93 LYS A CA 1
ATOM 730 C C . LYS A 1 93 ? 2.900 -14.560 24.592 1.00 62.62 93 LYS A C 1
ATOM 732 O O . LYS A 1 93 ? 3.987 -15.118 24.479 1.00 62.62 93 LYS A O 1
ATOM 737 N N . ARG A 1 94 ? 2.645 -13.700 25.587 1.00 65.50 94 ARG A N 1
ATOM 738 C CA . ARG A 1 94 ? 3.612 -13.417 26.668 1.00 65.50 94 ARG A CA 1
ATOM 739 C C . ARG A 1 94 ? 3.875 -14.628 27.565 1.00 65.50 94 ARG A C 1
ATOM 741 O O . ARG A 1 94 ? 4.965 -14.734 28.109 1.00 65.50 94 ARG A O 1
ATOM 748 N N . ARG A 1 95 ? 2.896 -15.525 27.714 1.00 61.62 95 ARG A N 1
ATOM 749 C CA . ARG A 1 95 ? 3.042 -16.778 28.470 1.00 61.62 95 ARG A CA 1
ATOM 750 C C . ARG A 1 95 ? 3.890 -17.827 27.748 1.00 61.62 95 ARG A C 1
ATOM 752 O O . ARG A 1 95 ? 4.543 -18.615 28.416 1.00 61.62 95 ARG A O 1
ATOM 759 N N . ILE A 1 96 ? 3.855 -17.841 26.416 1.00 64.75 96 ILE 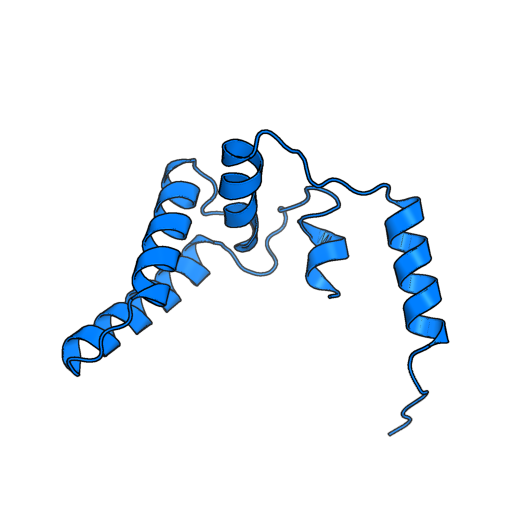A N 1
ATOM 760 C CA . ILE A 1 96 ? 4.528 -18.852 25.581 1.00 64.75 96 ILE A CA 1
ATOM 761 C C . ILE A 1 96 ? 5.929 -18.393 25.140 1.00 64.75 96 ILE A C 1
ATOM 763 O O . ILE A 1 96 ? 6.770 -19.219 24.799 1.00 64.75 96 ILE A O 1
ATOM 767 N N . ALA A 1 97 ? 6.211 -17.086 25.150 1.00 56.97 97 ALA A N 1
ATOM 768 C CA . ALA A 1 97 ? 7.540 -16.584 24.818 1.00 56.97 97 ALA A CA 1
ATOM 769 C C . ALA A 1 97 ? 8.572 -17.049 25.870 1.00 56.97 97 ALA A C 1
ATOM 771 O O . ALA A 1 97 ? 8.384 -16.761 27.057 1.00 56.97 97 ALA A O 1
ATOM 772 N N . PRO A 1 98 ? 9.664 -17.736 25.476 1.00 52.16 98 PRO A N 1
ATOM 773 C CA . PRO A 1 98 ? 10.740 -18.051 26.405 1.00 52.16 98 PRO A CA 1
ATOM 774 C C . PRO A 1 98 ? 11.304 -16.743 26.965 1.00 52.16 98 PRO A C 1
ATOM 776 O O . PRO A 1 98 ? 11.503 -15.778 26.225 1.00 52.16 98 PRO A O 1
ATOM 779 N N . LYS A 1 99 ? 11.544 -16.697 28.281 1.00 59.56 99 LYS A N 1
ATOM 780 C CA . LYS A 1 99 ? 12.250 -15.585 28.927 1.00 59.56 99 LYS A CA 1
ATOM 781 C C . LYS A 1 99 ? 13.709 -15.598 28.463 1.00 59.56 99 LYS A C 1
ATOM 783 O O . LYS A 1 99 ? 14.577 -16.094 29.170 1.00 59.56 99 LYS A O 1
ATOM 788 N N . THR A 1 100 ? 13.989 -15.092 27.269 1.00 49.84 100 THR A N 1
ATOM 789 C CA . THR A 1 100 ? 15.356 -14.768 26.866 1.00 49.84 100 THR A CA 1
ATOM 790 C C . THR A 1 100 ? 15.753 -13.502 27.607 1.00 49.84 100 THR A C 1
ATOM 792 O O . THR A 1 100 ? 15.408 -12.397 27.194 1.00 49.84 100 THR A O 1
ATOM 795 N N . GLY A 1 101 ? 16.393 -13.698 28.758 1.00 52.28 101 GLY A N 1
ATOM 796 C CA . GLY A 1 101 ? 17.224 -12.689 29.389 1.00 52.28 101 GLY A CA 1
ATOM 797 C C . GLY A 1 101 ? 18.587 -12.685 28.711 1.00 52.28 101 GLY A C 1
ATOM 798 O O . GLY A 1 101 ? 19.316 -13.669 28.818 1.00 52.28 101 GLY A O 1
ATOM 799 N N . ILE A 1 102 ? 18.873 -11.593 28.008 1.00 39.81 102 ILE A N 1
ATOM 800 C CA . ILE A 1 102 ? 20.184 -10.947 27.892 1.00 39.81 102 ILE A CA 1
ATOM 801 C C . ILE A 1 102 ? 19.895 -9.451 28.000 1.00 39.81 102 ILE A C 1
ATOM 803 O O . ILE A 1 102 ? 18.910 -9.018 27.354 1.00 39.81 102 ILE A O 1
#

Sequence (102 aa):
MKVWLNTCYPGKFDPPDFALNLARKDVDLAVSVGREYDVPMRLANLALMEMTEAINRGWGGRDSRVAMLLQEERAGVEVRADETAIKQSWTLKRRIAPKTGI

Foldseek 3Di:
DVVCLVDQQAVAFPPAPAFLLRVLVVLVVVVVVCVVVVHPPPVSVVVNVLSVVCVVVVRRNTYNCSSCVVVCVVVVHRNYDDNVVSVVVVVVVVVPDPPPDD

Radius of gyration: 17.07 Å; chains: 1; bounding box: 37×29×46 Å

Secondary structure (DSSP, 8-state):
-HHHHHTTTTT---S-SSBHHHHHHHHHHHHHHHHHTT---HHHHHHHHHHHHHIIIIITTSBGGGGGHHHHHHHT------HHHHHHHHHHHHHHS-----

pLDDT: mean 84.62, std 13.81, range [39.81, 97.75]